Protein AF-A0A9J6ECD3-F1 (afdb_monomer_lite)

Sequence (148 aa):
MTTGFIVRAASKRIAGAECIAMLQAPNRRAPNHGLIKHLDRGGLYYPTQELVKVIGGLRRYVDCVLSQQRSVKKPFDVCVERSIQELVSLPVLSCSITNSDHRKVLLKVITQNFIKPLFANYAQGKTDMNNTEKFFQRKPLSRKILKL

pLDDT: mean 79.24, std 12.1, range [41.84, 91.88]

Secondary structure (DSSP, 8-state):
-HHHHHHHHHHHH---HHHHHHHB--S---GGGHHHHHH-SS----B-HHHHHHHHHHHHHHHHHHHT-SS-SSHHHHHHHHHHHHHHHTT-S--SS--HHHHHHHHHHHHHHHHHHHHHHHHHHHHHHHHHHHGGGSPPGGGG----

InterPro domains:
  IPR055035 DNA transposase THAP9, C-terminal domain [PF22824] (2-116)

Foldseek 3Di:
DLLQVLLVLLVVVAVDPQLSPQFADPPDVDVVCVVVVVVDPPPTGHGDPLSVVLLVVLVVLLVVLVVVPDDDDPSLVVSLVVSLVVVLVDPGSDDPPPDSVSSSVSSSSNNNSRNVVVVVVVVVVVVVVVVVVVVVPDDPPVVPDDDD

Structure (mmCIF, N/CA/C/O backbone):
data_AF-A0A9J6ECD3-F1
#
_entry.id   AF-A0A9J6ECD3-F1
#
loop_
_atom_site.group_PDB
_atom_site.id
_atom_site.type_symbol
_atom_site.label_atom_id
_atom_site.label_alt_id
_atom_site.label_comp_id
_atom_site.label_asym_id
_atom_site.label_entity_id
_atom_site.label_seq_id
_atom_site.pdbx_PDB_ins_code
_atom_site.Cartn_x
_atom_site.Cartn_y
_atom_site.Cartn_z
_atom_site.occupancy
_atom_site.B_iso_or_equiv
_atom_site.auth_seq_id
_atom_site.auth_comp_id
_atom_site.auth_asym_id
_atom_site.auth_atom_id
_atom_site.pdbx_PDB_model_num
ATOM 1 N N . MET A 1 1 ? -9.835 -0.870 -7.035 1.00 55.25 1 MET A N 1
ATOM 2 C CA . MET A 1 1 ? -9.990 0.600 -7.151 1.00 55.25 1 MET A CA 1
ATOM 3 C C . MET A 1 1 ? -8.930 1.374 -6.362 1.00 55.25 1 MET A C 1
ATOM 5 O O . MET A 1 1 ? -8.330 2.271 -6.933 1.00 55.25 1 MET A O 1
ATOM 9 N N . THR A 1 2 ? -8.639 1.034 -5.102 1.00 69.62 2 THR A N 1
ATOM 10 C CA . THR A 1 2 ? -7.667 1.761 -4.247 1.00 69.62 2 THR A CA 1
ATOM 11 C C . THR A 1 2 ? -6.212 1.720 -4.736 1.00 69.62 2 THR A C 1
ATOM 13 O O . THR A 1 2 ? -5.467 2.677 -4.559 1.00 69.62 2 THR A O 1
ATOM 16 N N . THR A 1 3 ? -5.811 0.639 -5.402 1.00 79.06 3 THR A N 1
ATOM 17 C CA . THR A 1 3 ? -4.448 0.418 -5.910 1.00 79.06 3 THR A CA 1
ATOM 18 C C . THR A 1 3 ? -4.031 1.420 -6.995 1.00 79.06 3 THR A C 1
ATOM 20 O O . THR A 1 3 ? -2.939 1.970 -6.916 1.00 79.06 3 THR A O 1
ATOM 23 N N . GLY A 1 4 ? -4.902 1.741 -7.958 1.00 83.50 4 GLY A N 1
ATOM 24 C CA . GLY A 1 4 ? -4.607 2.737 -9.003 1.00 83.50 4 GLY A CA 1
ATOM 25 C C . GLY A 1 4 ? -4.452 4.165 -8.459 1.00 83.50 4 GLY A C 1
ATOM 26 O O . GLY A 1 4 ? -3.624 4.935 -8.941 1.00 83.50 4 GLY A O 1
ATOM 27 N N . PHE A 1 5 ? -5.186 4.508 -7.394 1.00 86.06 5 PHE A N 1
ATOM 28 C CA . PHE A 1 5 ? -4.998 5.777 -6.683 1.00 86.06 5 PHE A CA 1
ATOM 29 C C . PHE A 1 5 ? -3.610 5.869 -6.035 1.00 86.06 5 PHE A C 1
ATOM 31 O O . PHE A 1 5 ? -2.978 6.920 -6.095 1.00 86.06 5 PHE A O 1
ATOM 38 N N . ILE A 1 6 ? -3.110 4.768 -5.467 1.00 86.81 6 ILE A N 1
ATOM 39 C CA . ILE A 1 6 ? -1.775 4.718 -4.857 1.00 86.81 6 ILE A CA 1
ATOM 40 C C . ILE A 1 6 ? -0.687 4.937 -5.904 1.00 86.81 6 ILE A C 1
ATOM 42 O O . ILE A 1 6 ? 0.225 5.720 -5.653 1.00 86.81 6 ILE A O 1
ATOM 46 N N . VAL A 1 7 ? -0.810 4.326 -7.088 1.00 87.12 7 VAL A N 1
ATOM 47 C CA . VAL A 1 7 ? 0.122 4.570 -8.205 1.00 87.12 7 VAL A CA 1
ATOM 48 C C . VAL A 1 7 ? 0.152 6.059 -8.560 1.00 87.12 7 VAL A C 1
ATOM 50 O O . VAL A 1 7 ? 1.224 6.651 -8.652 1.00 87.12 7 VAL A O 1
ATOM 53 N N . ARG A 1 8 ? -1.020 6.701 -8.658 1.00 87.69 8 ARG A N 1
ATOM 54 C CA . ARG A 1 8 ? -1.127 8.147 -8.914 1.00 87.69 8 ARG A CA 1
ATOM 55 C C . ARG A 1 8 ? -0.541 9.006 -7.788 1.00 87.69 8 ARG A C 1
ATOM 57 O O . ARG A 1 8 ? 0.012 10.072 -8.040 1.00 87.69 8 ARG A O 1
ATOM 64 N N . ALA A 1 9 ? -0.707 8.597 -6.534 1.00 86.56 9 ALA A N 1
ATOM 65 C CA . ALA A 1 9 ? -0.155 9.318 -5.390 1.00 86.56 9 ALA A CA 1
ATOM 66 C C . ALA A 1 9 ? 1.375 9.189 -5.325 1.00 86.56 9 ALA A C 1
ATOM 68 O O . ALA A 1 9 ? 2.057 10.163 -5.005 1.00 86.56 9 ALA A O 1
ATOM 69 N N . ALA A 1 10 ? 1.903 8.011 -5.664 1.00 85.94 10 ALA A N 1
ATOM 70 C CA . ALA A 1 10 ? 3.332 7.754 -5.767 1.00 85.94 10 ALA A CA 1
ATOM 71 C C . ALA A 1 10 ? 3.963 8.554 -6.913 1.00 85.94 10 ALA A C 1
ATOM 73 O O . ALA A 1 10 ? 4.949 9.247 -6.676 1.00 85.94 10 ALA A O 1
ATOM 74 N N . SER A 1 11 ? 3.353 8.564 -8.104 1.00 85.31 11 SER A N 1
ATOM 75 C CA . SER A 1 11 ? 3.882 9.302 -9.262 1.00 85.31 11 SER A CA 1
ATOM 76 C C . SER A 1 11 ? 3.950 10.816 -9.052 1.00 85.31 11 SER A C 1
ATOM 78 O O . SER A 1 11 ? 4.824 11.474 -9.600 1.00 85.31 11 SER A O 1
ATOM 80 N N . LYS A 1 12 ? 3.071 11.384 -8.217 1.00 85.25 12 LYS A N 1
ATOM 81 C CA . LYS A 1 12 ? 3.125 12.810 -7.850 1.00 85.25 12 LYS A CA 1
ATOM 82 C C . LYS A 1 12 ? 4.231 13.161 -6.855 1.00 85.25 12 LYS A C 1
ATOM 84 O O . LYS A 1 12 ? 4.603 14.324 -6.764 1.00 85.25 12 LYS A O 1
ATOM 89 N N . ARG A 1 13 ? 4.678 12.203 -6.040 1.00 82.06 13 ARG A N 1
ATOM 90 C CA . ARG A 1 13 ? 5.616 12.444 -4.927 1.00 82.06 13 ARG A CA 1
ATOM 91 C C . ARG A 1 13 ? 7.026 11.940 -5.207 1.00 82.06 13 ARG A C 1
ATOM 93 O O . ARG A 1 13 ? 7.947 12.320 -4.494 1.00 82.06 13 ARG A O 1
ATOM 100 N N . ILE A 1 14 ? 7.185 11.067 -6.195 1.00 80.31 14 ILE A N 1
ATOM 101 C CA . ILE A 1 14 ? 8.436 10.377 -6.495 1.00 80.31 14 ILE A CA 1
ATOM 102 C C . ILE A 1 14 ? 8.757 10.620 -7.962 1.00 80.31 14 ILE A C 1
ATOM 104 O O . ILE A 1 14 ? 7.967 10.276 -8.833 1.00 80.31 14 ILE A O 1
ATOM 108 N N . ALA A 1 15 ? 9.925 11.206 -8.219 1.00 65.12 15 ALA A N 1
ATOM 109 C CA . ALA A 1 15 ? 10.365 11.571 -9.564 1.00 65.12 15 ALA A CA 1
ATOM 110 C C . ALA A 1 15 ? 11.012 10.409 -10.349 1.00 65.12 15 ALA A C 1
ATOM 112 O O . ALA A 1 15 ? 11.258 10.535 -11.543 1.00 65.12 15 ALA A O 1
ATOM 113 N N . GLY A 1 16 ? 11.301 9.275 -9.698 1.00 75.94 16 GLY A N 1
ATOM 114 C CA . GLY A 1 16 ? 11.959 8.132 -10.337 1.00 75.94 16 GLY A CA 1
ATOM 115 C C . GLY A 1 16 ? 11.036 7.403 -11.316 1.00 75.94 16 GLY A C 1
ATOM 116 O O . GLY A 1 16 ? 10.090 6.740 -10.888 1.00 75.94 16 GLY A O 1
ATOM 117 N N . ALA A 1 17 ? 11.336 7.479 -12.616 1.00 78.12 17 ALA A N 1
ATOM 118 C CA . ALA A 1 17 ? 10.570 6.802 -13.668 1.00 78.12 17 ALA A CA 1
ATOM 119 C C . ALA A 1 17 ? 10.518 5.276 -13.471 1.00 78.12 17 ALA A C 1
ATOM 121 O O . ALA A 1 17 ? 9.477 4.657 -13.681 1.00 78.12 17 ALA A O 1
ATOM 122 N N . GLU A 1 18 ? 11.609 4.681 -12.990 1.00 82.25 18 GLU A N 1
ATOM 123 C CA . GLU A 1 18 ? 11.688 3.249 -12.695 1.00 82.25 18 GLU A CA 1
ATOM 124 C C . GLU A 1 18 ? 10.753 2.840 -11.548 1.00 82.25 18 GLU A C 1
ATOM 126 O O . GLU A 1 18 ? 10.014 1.865 -11.660 1.00 82.25 18 GLU A O 1
ATOM 131 N N . CYS A 1 19 ? 10.690 3.637 -10.477 1.00 82.56 19 CYS A N 1
ATOM 132 C CA . CYS A 1 19 ? 9.761 3.399 -9.374 1.00 82.56 19 CYS A CA 1
ATOM 133 C C . CYS A 1 19 ? 8.307 3.420 -9.831 1.00 82.56 19 CYS A C 1
ATOM 135 O O . CYS A 1 19 ? 7.503 2.617 -9.366 1.00 82.56 19 CYS A O 1
ATOM 137 N N . ILE A 1 20 ? 7.962 4.314 -10.756 1.00 84.06 20 ILE A 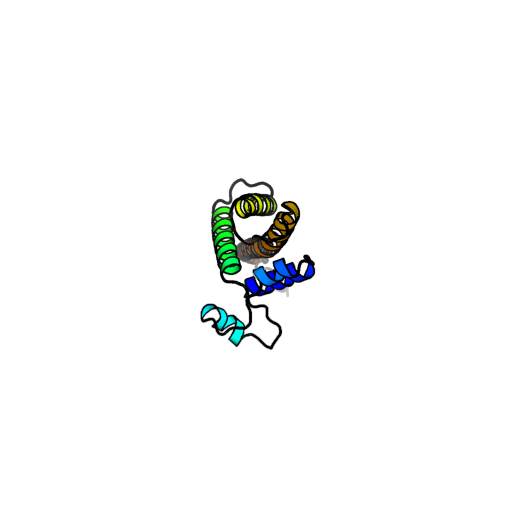N 1
ATOM 138 C CA . ILE A 1 20 ? 6.616 4.365 -11.328 1.00 84.06 20 ILE A CA 1
ATOM 139 C C . ILE A 1 20 ? 6.373 3.137 -12.215 1.00 84.06 20 ILE A C 1
ATOM 141 O O . ILE A 1 20 ? 5.317 2.517 -12.098 1.00 84.06 20 ILE A O 1
ATOM 145 N N . ALA A 1 21 ? 7.351 2.738 -13.033 1.00 84.31 21 ALA A N 1
ATOM 146 C CA . ALA A 1 21 ? 7.261 1.548 -13.881 1.00 84.31 21 ALA A CA 1
ATOM 147 C C . ALA A 1 21 ? 7.086 0.247 -13.073 1.00 84.31 21 ALA A C 1
ATOM 149 O O . ALA A 1 21 ? 6.346 -0.639 -13.490 1.00 84.31 21 ALA A O 1
ATOM 150 N N . MET A 1 22 ? 7.683 0.146 -11.882 1.00 85.19 22 MET A N 1
ATOM 151 C CA . MET A 1 22 ? 7.462 -0.990 -10.973 1.00 85.19 22 MET A CA 1
ATOM 152 C C . MET A 1 22 ? 6.041 -1.048 -10.401 1.00 85.19 22 MET A C 1
ATOM 154 O O . MET A 1 22 ? 5.531 -2.122 -10.074 1.00 85.19 22 MET A O 1
ATOM 158 N N . LEU A 1 23 ? 5.395 0.105 -10.229 1.00 86.25 23 LEU A N 1
ATOM 159 C CA . LEU A 1 23 ? 4.041 0.185 -9.683 1.00 86.25 23 LEU A CA 1
ATOM 160 C C . LEU A 1 23 ? 2.969 0.069 -10.763 1.00 86.25 23 LEU A C 1
ATOM 162 O O . LEU A 1 23 ? 1.860 -0.380 -10.468 1.00 86.25 23 LEU A O 1
ATOM 166 N N . GLN A 1 24 ? 3.281 0.487 -11.989 1.00 87.38 24 GLN A N 1
ATOM 167 C CA . GLN A 1 24 ? 2.349 0.550 -13.101 1.00 87.38 24 GLN A CA 1
ATOM 168 C C . GLN A 1 24 ? 2.606 -0.572 -14.108 1.00 87.38 24 GLN A C 1
ATOM 170 O O . GLN A 1 24 ? 3.622 -0.607 -14.793 1.00 87.38 24 GLN A O 1
ATOM 175 N N . ALA A 1 25 ? 1.628 -1.459 -14.265 1.00 83.56 25 ALA A N 1
ATOM 176 C CA . ALA A 1 25 ? 1.629 -2.414 -15.358 1.00 83.56 25 ALA A CA 1
ATOM 177 C C . ALA A 1 25 ? 1.259 -1.714 -16.680 1.00 83.56 25 ALA A C 1
ATOM 179 O O . ALA A 1 25 ? 0.429 -0.795 -16.683 1.00 83.56 25 ALA A O 1
ATOM 180 N N . PRO A 1 26 ? 1.798 -2.171 -17.827 1.00 76.81 26 PRO A N 1
ATOM 181 C CA . PRO A 1 26 ? 1.288 -1.745 -19.124 1.00 76.81 26 PRO A CA 1
ATOM 182 C C . PRO A 1 26 ? -0.201 -2.097 -19.231 1.00 76.81 26 PRO A C 1
ATOM 184 O O . PRO A 1 26 ? -0.651 -3.079 -18.632 1.00 76.81 26 PRO A O 1
ATOM 187 N N . ASN A 1 27 ? -0.959 -1.321 -20.015 1.00 67.69 27 ASN A N 1
ATOM 188 C CA . ASN A 1 27 ? -2.382 -1.562 -20.280 1.00 67.69 27 ASN A CA 1
ATOM 189 C C . ASN A 1 27 ? -2.561 -2.821 -21.151 1.00 67.69 27 ASN A C 1
ATOM 191 O O . ASN A 1 27 ? -2.861 -2.773 -22.342 1.00 67.69 27 ASN A O 1
ATOM 195 N N . ARG A 1 28 ? -2.270 -3.975 -20.557 1.00 64.44 28 ARG A N 1
ATOM 196 C CA . ARG A 1 28 ? -2.438 -5.303 -21.131 1.00 64.44 28 ARG A CA 1
ATOM 197 C C . ARG A 1 28 ? -3.709 -5.899 -20.545 1.00 64.44 28 ARG A C 1
ATOM 199 O O . ARG A 1 28 ? -4.048 -5.649 -19.386 1.00 64.44 28 ARG A O 1
ATOM 206 N N . ARG A 1 29 ? -4.407 -6.703 -21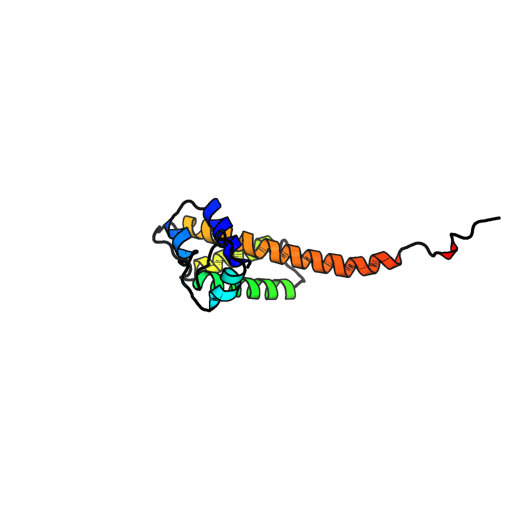.353 1.00 61.53 29 ARG A N 1
ATOM 207 C CA . ARG A 1 29 ? -5.668 -7.393 -21.024 1.00 61.53 29 ARG A CA 1
ATOM 208 C C . ARG A 1 29 ? -5.452 -8.521 -20.002 1.00 61.53 29 ARG A C 1
ATOM 210 O O . ARG A 1 29 ? -5.802 -9.666 -20.254 1.00 61.53 29 ARG A O 1
ATOM 217 N N . ALA A 1 30 ? -4.830 -8.215 -18.870 1.00 68.38 30 ALA A N 1
ATOM 218 C CA . ALA A 1 30 ? -4.661 -9.167 -17.792 1.00 68.38 30 ALA A CA 1
ATOM 219 C C . ALA A 1 30 ? -6.032 -9.386 -17.109 1.00 68.38 30 ALA A C 1
ATOM 221 O O . ALA A 1 30 ? -6.738 -8.403 -16.856 1.00 68.38 30 ALA A O 1
ATOM 222 N N . PRO A 1 31 ? -6.450 -10.636 -16.822 1.00 69.25 31 PRO A N 1
ATOM 223 C CA . PRO A 1 31 ? -7.791 -10.932 -16.295 1.00 69.25 31 PRO A CA 1
ATOM 224 C C . PRO A 1 31 ? -8.116 -10.182 -14.994 1.00 69.25 31 PRO A C 1
ATOM 226 O O . PRO A 1 31 ? -9.225 -9.697 -14.784 1.00 69.25 31 PRO A O 1
ATOM 229 N N . ASN A 1 32 ? -7.103 -9.999 -14.149 1.00 69.50 32 ASN A N 1
ATOM 230 C CA . ASN A 1 32 ? -7.152 -9.263 -12.887 1.00 69.50 32 ASN A CA 1
ATOM 231 C C . ASN A 1 32 ? -7.405 -7.748 -13.046 1.00 69.50 32 ASN A C 1
ATOM 233 O O . ASN A 1 32 ? -7.675 -7.071 -12.054 1.00 69.50 32 ASN A O 1
ATOM 237 N N . HIS A 1 33 ? -7.340 -7.199 -14.263 1.00 75.81 33 HIS A N 1
ATOM 238 C CA . HIS A 1 33 ? -7.623 -5.789 -14.554 1.00 75.81 33 HIS A CA 1
ATOM 239 C C . HIS A 1 33 ? -9.041 -5.547 -15.086 1.00 75.81 33 HIS A C 1
ATOM 241 O O . HIS A 1 33 ? -9.380 -4.394 -15.355 1.00 75.81 33 HIS A O 1
ATOM 247 N N . GLY A 1 34 ? -9.878 -6.587 -15.210 1.00 78.06 34 GLY A N 1
ATOM 248 C CA . GLY A 1 34 ? -11.218 -6.487 -15.801 1.00 78.06 34 GLY A CA 1
ATOM 249 C C . GLY A 1 34 ? -12.051 -5.345 -15.214 1.00 78.06 34 GLY A C 1
ATOM 250 O O . GLY A 1 34 ? -12.519 -4.482 -15.950 1.00 78.06 34 GLY A O 1
ATOM 251 N N . LEU A 1 35 ? -12.138 -5.258 -13.882 1.00 80.19 35 LEU A N 1
ATOM 252 C CA . LEU A 1 35 ? -12.886 -4.189 -13.207 1.00 80.19 35 LEU A CA 1
ATOM 253 C C . LEU A 1 35 ? -12.323 -2.790 -13.485 1.00 80.19 35 LEU A C 1
ATOM 255 O O . LEU A 1 35 ? -13.092 -1.863 -13.711 1.00 80.19 35 LEU A O 1
ATOM 259 N N . ILE A 1 36 ? -10.994 -2.628 -13.475 1.00 81.25 36 ILE A N 1
ATOM 260 C CA . ILE A 1 36 ? -10.361 -1.331 -13.763 1.00 81.25 36 ILE A CA 1
ATOM 261 C C . ILE A 1 36 ? -10.706 -0.922 -15.191 1.00 81.25 36 ILE A C 1
ATOM 263 O O . ILE A 1 36 ? -11.157 0.194 -15.397 1.00 81.25 36 ILE A O 1
ATOM 267 N N . LYS A 1 37 ? -10.590 -1.851 -16.142 1.00 81.81 37 LYS A N 1
ATOM 268 C CA . LYS A 1 37 ? -10.896 -1.622 -17.552 1.00 81.81 37 LYS A CA 1
ATOM 269 C C . LYS A 1 37 ? -12.357 -1.230 -17.786 1.00 81.81 37 LYS A C 1
ATOM 271 O O . LYS A 1 37 ? -12.613 -0.332 -18.574 1.00 81.81 37 LYS A O 1
ATOM 276 N N . HIS A 1 38 ? -13.308 -1.875 -17.108 1.00 83.69 38 HIS A N 1
ATOM 277 C CA . HIS A 1 38 ? -14.730 -1.528 -17.232 1.00 83.69 38 HIS A CA 1
ATOM 278 C C . HIS A 1 38 ? -15.055 -0.118 -16.721 1.00 83.69 38 HIS A C 1
ATOM 280 O O . HIS A 1 38 ? -16.030 0.484 -17.159 1.00 83.69 38 HIS A O 1
ATOM 286 N N . LEU A 1 39 ? -14.249 0.401 -15.797 1.00 83.50 39 LEU A N 1
ATOM 287 C CA . LEU A 1 39 ? -14.414 1.727 -15.207 1.00 83.50 39 LEU A CA 1
ATOM 288 C C . LEU A 1 39 ? -13.505 2.780 -15.852 1.00 83.50 39 LEU A C 1
ATOM 290 O O . LEU A 1 39 ? -13.648 3.971 -15.567 1.00 83.50 39 LEU A O 1
ATOM 294 N N . ASP A 1 40 ? -12.551 2.353 -16.677 1.00 82.88 40 ASP A N 1
ATOM 295 C CA . ASP A 1 40 ? -11.544 3.226 -17.252 1.00 82.88 40 ASP A CA 1
ATOM 296 C C . ASP A 1 40 ? -12.125 4.044 -18.403 1.00 82.88 40 ASP A C 1
ATOM 298 O O . ASP A 1 40 ? -12.752 3.525 -19.325 1.00 82.88 40 ASP A O 1
ATOM 302 N N . ARG A 1 41 ? -11.875 5.351 -18.344 1.00 83.56 41 ARG A N 1
ATOM 303 C CA . ARG A 1 41 ? -12.183 6.321 -19.402 1.00 83.56 41 ARG A CA 1
ATOM 304 C C . ARG A 1 41 ? -10.905 6.942 -19.982 1.00 83.56 41 ARG A C 1
ATOM 306 O O . ARG A 1 41 ? -10.942 8.054 -20.491 1.00 83.56 41 ARG A O 1
ATOM 313 N N . GLY A 1 42 ? -9.771 6.246 -19.855 1.00 80.62 42 GLY A N 1
ATOM 314 C CA . GLY A 1 42 ? -8.451 6.679 -20.330 1.00 80.62 42 GLY A CA 1
ATOM 315 C C . GLY A 1 42 ? -7.600 7.401 -19.280 1.00 80.62 42 GLY A C 1
ATOM 316 O O . GLY A 1 42 ? -6.614 8.039 -19.632 1.00 80.62 42 GLY A O 1
ATOM 317 N N . GLY A 1 43 ? -7.972 7.328 -17.998 1.00 81.25 43 GLY A N 1
ATOM 318 C CA . GLY A 1 43 ? -7.325 8.086 -16.917 1.00 81.25 43 GLY A CA 1
ATOM 319 C C . GLY A 1 43 ? -6.939 7.257 -15.693 1.00 81.25 43 GLY A C 1
ATOM 320 O O . GLY A 1 43 ? -6.444 7.817 -14.709 1.00 81.25 43 GLY A O 1
ATOM 321 N N . LEU A 1 44 ? -7.194 5.945 -15.708 1.00 83.19 44 LEU A N 1
ATOM 322 C CA . LEU A 1 44 ? -6.859 5.062 -14.596 1.00 83.19 44 LEU A CA 1
ATOM 323 C C . LEU A 1 44 ? -5.469 4.446 -14.754 1.00 83.19 44 LEU A C 1
ATOM 325 O O . LEU A 1 44 ? -5.038 4.050 -15.833 1.00 83.19 44 LEU A O 1
ATOM 329 N N . TYR A 1 45 ? -4.784 4.321 -13.620 1.00 85.81 45 TYR A N 1
ATOM 330 C CA . TYR A 1 45 ? -3.523 3.599 -13.531 1.00 85.81 45 TYR A CA 1
ATOM 331 C C . TYR A 1 45 ? -3.781 2.120 -13.250 1.00 85.81 45 TYR A C 1
ATOM 333 O O . TYR A 1 45 ? -4.548 1.768 -12.347 1.00 85.81 45 TYR A O 1
ATOM 341 N N . TYR A 1 46 ? -3.092 1.263 -13.999 1.00 87.06 46 TYR A N 1
ATOM 342 C CA . TYR A 1 46 ? -3.137 -0.186 -13.844 1.00 87.06 46 TYR A CA 1
ATOM 343 C C . TYR A 1 46 ? -1.985 -0.620 -12.933 1.00 87.06 46 TYR A C 1
ATOM 345 O O . TYR A 1 46 ? -0.828 -0.439 -13.307 1.00 87.06 46 TYR A O 1
ATOM 353 N N . PRO A 1 47 ? -2.256 -1.143 -11.728 1.00 88.31 47 PRO A N 1
ATOM 354 C CA . PRO A 1 47 ? -1.206 -1.541 -10.799 1.00 88.31 47 PRO A CA 1
ATOM 355 C C . PRO A 1 47 ? -0.518 -2.837 -11.249 1.00 88.31 47 PRO A C 1
ATOM 357 O O . PRO A 1 47 ? -1.135 -3.687 -11.891 1.00 88.31 47 PRO A O 1
ATOM 360 N N . THR A 1 48 ? 0.732 -3.042 -10.847 1.00 89.12 48 THR A N 1
ATOM 361 C CA . THR A 1 48 ? 1.398 -4.347 -10.967 1.00 89.12 48 THR A CA 1
ATOM 362 C C . THR A 1 48 ? 0.840 -5.367 -9.972 1.00 89.12 48 THR A C 1
ATOM 364 O O . THR A 1 48 ? 0.269 -5.025 -8.932 1.00 89.12 48 THR A O 1
ATOM 367 N N . GLN A 1 49 ? 1.008 -6.659 -10.279 1.00 86.50 49 GLN A N 1
ATOM 368 C CA . GLN A 1 49 ? 0.563 -7.739 -9.389 1.00 86.50 49 GLN A CA 1
ATOM 369 C C . GLN A 1 49 ? 1.278 -7.708 -8.033 1.00 86.50 49 GLN A C 1
ATOM 371 O O . GLN A 1 49 ? 0.654 -7.996 -7.012 1.00 86.50 49 GLN A O 1
ATOM 376 N N . GLU A 1 50 ? 2.557 -7.331 -8.006 1.00 87.75 50 GLU A N 1
ATOM 377 C CA . GLU A 1 50 ? 3.320 -7.175 -6.765 1.00 87.75 50 GLU A CA 1
ATOM 378 C C . GLU A 1 50 ? 2.707 -6.117 -5.854 1.00 87.75 50 GLU A C 1
ATOM 380 O O . GLU A 1 50 ? 2.435 -6.395 -4.686 1.00 87.75 50 GLU A O 1
ATOM 385 N N . LEU A 1 51 ? 2.390 -4.938 -6.399 1.00 88.75 51 LEU A N 1
ATOM 386 C CA . LEU A 1 51 ? 1.739 -3.874 -5.643 1.00 88.75 51 LEU A CA 1
ATOM 387 C C . LEU A 1 51 ? 0.391 -4.335 -5.069 1.00 88.75 51 LEU A C 1
ATOM 389 O O . LEU A 1 51 ? 0.076 -4.054 -3.913 1.00 88.75 51 LEU A O 1
ATOM 393 N N . VAL A 1 52 ? -0.397 -5.083 -5.846 1.00 88.88 52 VAL A N 1
ATOM 394 C CA . VAL A 1 52 ? -1.673 -5.645 -5.374 1.00 88.88 52 VAL A CA 1
ATOM 395 C C . VAL A 1 52 ? -1.461 -6.629 -4.219 1.00 88.88 52 VAL A C 1
ATOM 397 O O . VAL A 1 52 ? -2.204 -6.567 -3.239 1.00 88.88 52 VAL A O 1
ATOM 400 N N . LYS A 1 53 ? -0.443 -7.498 -4.287 1.00 89.19 53 LYS A N 1
ATOM 401 C CA . LYS A 1 53 ? -0.102 -8.434 -3.200 1.00 89.19 53 LYS A CA 1
ATOM 402 C C . LYS A 1 53 ? 0.326 -7.695 -1.932 1.00 89.19 53 LYS A C 1
ATOM 404 O O . LYS A 1 53 ? -0.195 -8.000 -0.860 1.00 89.19 53 LYS A O 1
ATOM 409 N N . VAL A 1 54 ? 1.202 -6.694 -2.057 1.00 90.44 54 VAL A N 1
ATOM 410 C CA . VAL A 1 54 ? 1.654 -5.854 -0.933 1.00 90.44 54 VAL A CA 1
ATOM 411 C C . VAL A 1 54 ? 0.467 -5.167 -0.261 1.00 90.44 54 VAL A C 1
ATOM 413 O O . VAL A 1 54 ? 0.303 -5.249 0.953 1.00 90.44 54 VAL A O 1
ATOM 416 N N . ILE A 1 55 ? -0.419 -4.552 -1.047 1.00 91.06 55 ILE A N 1
ATOM 417 C CA . ILE A 1 55 ? -1.623 -3.888 -0.532 1.00 91.06 55 ILE A CA 1
ATOM 418 C C . ILE A 1 55 ? -2.576 -4.891 0.133 1.00 91.06 55 ILE A C 1
ATOM 420 O O . ILE A 1 55 ? -3.158 -4.592 1.175 1.00 91.06 55 ILE A O 1
ATOM 424 N N . GLY A 1 56 ? -2.723 -6.093 -0.431 1.00 90.69 56 GLY A N 1
ATOM 425 C CA . GLY A 1 56 ? -3.498 -7.174 0.180 1.00 90.69 56 GLY A CA 1
ATOM 426 C C . GLY A 1 56 ? -2.947 -7.598 1.544 1.00 90.69 56 GLY A C 1
ATOM 427 O O . GLY A 1 56 ? -3.720 -7.775 2.486 1.00 90.69 56 GLY A O 1
ATOM 428 N N . GLY A 1 57 ? -1.621 -7.700 1.671 1.00 90.56 57 GLY A N 1
ATOM 429 C CA . GLY A 1 57 ? -0.938 -7.961 2.940 1.00 90.56 57 GLY A CA 1
ATOM 430 C C . GLY A 1 57 ? -1.146 -6.837 3.956 1.00 90.56 57 GLY A C 1
ATOM 431 O O . GLY A 1 57 ? -1.568 -7.099 5.080 1.00 90.56 57 GLY A O 1
ATOM 432 N N . LEU A 1 58 ? -0.955 -5.581 3.537 1.00 91.00 58 LEU A N 1
ATOM 433 C CA . LEU A 1 58 ? -1.189 -4.402 4.379 1.00 91.00 58 LEU A CA 1
ATOM 434 C C . LEU A 1 58 ? -2.630 -4.323 4.881 1.00 91.00 58 LEU A C 1
ATOM 436 O O . LEU A 1 58 ? -2.856 -3.967 6.032 1.00 91.00 58 LEU A O 1
ATOM 440 N N . ARG A 1 59 ? -3.611 -4.677 4.043 1.00 91.62 59 ARG A N 1
ATOM 441 C CA . ARG A 1 59 ? -5.018 -4.712 4.454 1.00 91.62 59 ARG A CA 1
ATOM 442 C C . ARG A 1 59 ? -5.225 -5.705 5.592 1.00 91.62 59 ARG A C 1
ATOM 444 O O . ARG A 1 59 ? -5.758 -5.322 6.624 1.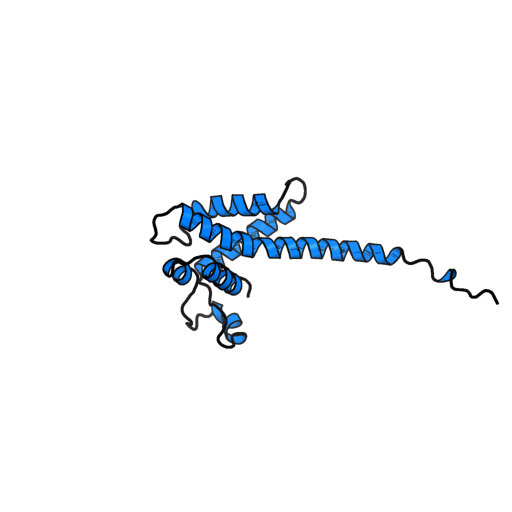00 91.62 59 ARG A O 1
ATOM 451 N N . ARG A 1 60 ? -4.760 -6.948 5.421 1.00 91.06 60 ARG A N 1
ATOM 452 C CA . ARG A 1 60 ? -4.869 -7.989 6.457 1.00 91.06 60 ARG A CA 1
ATOM 453 C C . ARG A 1 60 ? -4.172 -7.567 7.747 1.00 91.06 60 ARG A C 1
ATOM 455 O O . ARG A 1 60 ? -4.715 -7.769 8.824 1.00 91.06 60 ARG A O 1
ATOM 462 N N . TYR A 1 61 ? -2.998 -6.950 7.634 1.00 90.12 61 TYR A N 1
ATOM 463 C CA . TYR A 1 61 ? -2.274 -6.412 8.780 1.00 90.12 61 TYR A CA 1
ATOM 464 C C . TYR A 1 61 ? -3.093 -5.353 9.532 1.00 90.12 61 TYR A C 1
ATOM 466 O O . TYR A 1 61 ? -3.258 -5.454 10.746 1.00 90.12 61 TYR A O 1
ATOM 474 N N . VAL A 1 62 ? -3.653 -4.373 8.817 1.00 89.19 62 VAL A N 1
ATOM 475 C CA . VAL A 1 62 ? -4.502 -3.333 9.416 1.00 89.19 62 VAL A CA 1
ATOM 476 C C . VAL A 1 62 ? -5.753 -3.940 10.050 1.00 89.19 62 VAL A C 1
ATOM 478 O O . VAL A 1 62 ? -6.082 -3.566 11.171 1.00 89.19 62 VAL A O 1
ATOM 481 N N . ASP A 1 63 ? -6.407 -4.902 9.397 1.00 88.88 63 ASP A N 1
ATOM 482 C CA . ASP A 1 63 ? -7.576 -5.598 9.948 1.00 88.88 63 ASP A CA 1
ATOM 483 C C . ASP A 1 63 ? -7.230 -6.292 11.284 1.00 88.88 63 ASP A C 1
ATOM 485 O O . ASP A 1 63 ? -7.958 -6.143 12.269 1.00 88.88 63 ASP A O 1
ATOM 489 N N . CYS A 1 64 ? -6.071 -6.960 11.368 1.00 87.31 64 CYS A N 1
ATOM 490 C CA . CYS A 1 64 ? -5.569 -7.542 12.616 1.00 87.31 64 CYS A CA 1
ATOM 491 C C . CYS A 1 64 ? -5.329 -6.477 13.695 1.00 87.31 64 CYS A C 1
ATOM 493 O O . CYS A 1 64 ? -5.784 -6.644 14.828 1.00 87.31 64 CYS A O 1
ATOM 495 N N . VAL A 1 65 ? -4.666 -5.364 13.369 1.00 85.38 65 VAL A N 1
ATOM 496 C CA . VAL A 1 65 ? -4.399 -4.301 14.353 1.00 85.38 65 VAL A CA 1
ATOM 497 C C . VAL A 1 65 ? -5.696 -3.655 14.846 1.00 85.38 65 VAL A C 1
ATOM 499 O O . VAL A 1 65 ? -5.868 -3.447 16.048 1.00 85.38 65 VAL A O 1
ATOM 502 N N . LEU A 1 66 ? -6.636 -3.378 13.940 1.00 83.69 66 LEU A N 1
ATOM 503 C CA . LEU A 1 66 ? -7.938 -2.807 14.280 1.00 83.69 66 LEU A CA 1
ATOM 504 C C . LEU A 1 66 ? -8.797 -3.767 15.112 1.00 83.69 66 LEU A C 1
ATOM 506 O O . LEU A 1 66 ? -9.628 -3.303 15.887 1.00 83.69 66 LEU A O 1
ATOM 510 N N . SER A 1 67 ? -8.592 -5.083 15.000 1.00 83.00 67 SER A N 1
ATOM 511 C CA . SER A 1 67 ? -9.275 -6.078 15.840 1.00 83.00 67 SER A CA 1
ATOM 512 C C . SER A 1 67 ? -8.749 -6.116 17.282 1.00 83.00 67 SER A C 1
ATOM 514 O O . SER A 1 67 ? -9.504 -6.396 18.209 1.00 83.00 67 SER A O 1
ATOM 516 N N . GLN A 1 68 ? -7.474 -5.774 17.497 1.00 79.25 68 GLN A N 1
ATOM 517 C CA . GLN A 1 68 ? -6.807 -5.878 18.800 1.00 79.25 68 GLN A CA 1
ATOM 518 C C . GLN A 1 68 ? -7.044 -4.672 19.730 1.00 79.25 68 GLN A C 1
ATOM 520 O O . GLN A 1 68 ? -6.560 -4.706 20.855 1.00 79.25 68 GLN A O 1
ATOM 525 N N . GLN A 1 69 ? -7.779 -3.647 19.263 1.00 62.50 69 GLN A N 1
ATOM 526 C CA . GLN A 1 69 ? -8.399 -2.444 19.875 1.00 62.50 69 GLN A CA 1
ATOM 527 C C . GLN A 1 69 ? -7.900 -1.792 21.194 1.00 62.50 69 GLN A C 1
ATOM 529 O O . GLN A 1 69 ? -8.257 -0.641 21.432 1.00 62.50 69 GLN A O 1
ATOM 534 N N . ARG A 1 70 ? -7.124 -2.427 22.076 1.00 55.41 70 ARG A N 1
ATOM 535 C CA . ARG A 1 70 ? -7.076 -2.062 23.503 1.00 55.41 70 ARG A CA 1
ATOM 536 C C . ARG A 1 70 ? -5.836 -1.331 24.018 1.00 55.41 70 ARG A C 1
ATOM 538 O O . ARG A 1 70 ? -5.838 -1.002 25.197 1.00 55.41 70 ARG A O 1
ATOM 545 N N . SER A 1 71 ? -4.790 -1.034 23.239 1.00 59.34 71 SER A N 1
ATOM 546 C CA . SER A 1 71 ? -3.576 -0.483 23.892 1.00 59.34 71 SER A CA 1
ATOM 547 C C . SER A 1 71 ? -2.641 0.414 23.073 1.00 59.34 71 SER A C 1
ATOM 549 O O . SER A 1 71 ? -1.701 0.982 23.625 1.00 59.34 71 SER A O 1
ATOM 551 N N . VAL A 1 72 ? -2.855 0.604 21.770 1.00 66.00 72 VAL A N 1
ATOM 552 C CA . VAL A 1 72 ? -1.854 1.326 20.967 1.00 66.00 72 VAL A CA 1
ATOM 553 C C . VAL A 1 72 ? -2.094 2.837 21.022 1.00 66.00 72 VAL A C 1
ATOM 555 O O . VAL A 1 72 ? -3.031 3.351 20.410 1.00 66.00 72 VAL A O 1
ATOM 558 N N . LYS A 1 73 ? -1.219 3.573 21.721 1.00 69.38 73 LYS A N 1
ATOM 559 C CA . LYS A 1 73 ? -1.123 5.037 21.589 1.00 69.38 73 LYS A CA 1
ATOM 560 C C . LYS A 1 73 ? -0.693 5.359 20.151 1.00 69.38 73 LYS A C 1
ATOM 562 O O . LYS A 1 73 ? 0.348 4.887 19.714 1.00 69.38 73 LYS A O 1
ATOM 567 N N . LYS A 1 74 ? -1.494 6.156 19.429 1.00 80.38 74 LYS A N 1
ATOM 568 C CA . LYS A 1 74 ? -1.292 6.520 18.006 1.00 80.38 74 LYS A CA 1
ATOM 569 C C . LYS A 1 74 ? -1.212 5.296 17.066 1.00 80.38 74 LYS A C 1
ATOM 571 O O . LYS A 1 74 ? -0.178 5.045 16.450 1.00 80.38 74 LYS A O 1
ATOM 576 N N . PRO A 1 75 ? -2.313 4.539 16.903 1.00 83.12 75 PRO A N 1
ATOM 577 C CA . PRO A 1 75 ? -2.300 3.283 16.152 1.00 83.12 75 PRO A CA 1
ATOM 578 C C . PRO A 1 75 ? -1.947 3.469 14.671 1.00 83.12 75 PRO A C 1
ATOM 580 O O . PRO A 1 75 ? -1.336 2.585 14.082 1.00 83.12 75 PRO A O 1
ATOM 583 N N . PHE A 1 76 ? -2.271 4.625 14.084 1.00 86.69 76 PHE A N 1
ATOM 584 C CA . PHE A 1 76 ? -1.911 4.946 12.705 1.00 86.69 76 PHE A CA 1
ATOM 585 C C . PHE A 1 76 ? -0.391 5.031 12.501 1.00 86.69 76 PHE A C 1
ATOM 587 O O . PHE A 1 76 ? 0.139 4.333 11.639 1.00 86.69 76 PHE A O 1
ATOM 594 N N . ASP A 1 77 ? 0.303 5.845 13.302 1.00 87.25 77 ASP A N 1
ATOM 595 C CA . ASP A 1 77 ? 1.746 6.073 13.152 1.00 87.25 77 ASP A CA 1
ATOM 596 C C . ASP A 1 77 ? 2.524 4.770 13.366 1.00 87.25 77 ASP A C 1
ATOM 598 O O . ASP A 1 77 ? 3.341 4.388 12.530 1.00 87.25 77 ASP A O 1
ATOM 602 N N . VAL A 1 78 ? 2.166 4.018 14.414 1.00 87.25 78 VAL A N 1
ATOM 603 C CA . VAL A 1 78 ? 2.775 2.715 14.720 1.00 87.25 78 VAL A CA 1
ATOM 604 C C . VAL A 1 78 ? 2.551 1.710 13.588 1.00 87.25 78 VAL A C 1
ATOM 606 O O . VAL A 1 78 ? 3.478 0.993 13.212 1.00 87.25 78 VAL A O 1
ATOM 609 N N . CYS A 1 79 ? 1.343 1.654 13.011 1.00 88.81 79 CYS A N 1
ATOM 610 C CA . CYS A 1 79 ? 1.067 0.774 11.873 1.00 88.81 79 CYS A CA 1
ATOM 611 C C . CYS A 1 79 ? 1.913 1.139 10.658 1.00 88.81 79 CYS A C 1
ATOM 613 O O . CYS A 1 79 ? 2.445 0.249 9.997 1.00 88.81 79 CYS A O 1
ATOM 615 N N . VAL A 1 80 ? 2.019 2.431 10.345 1.00 90.50 80 VAL A N 1
ATOM 616 C CA . VAL A 1 80 ? 2.793 2.915 9.200 1.00 90.50 80 VAL A CA 1
ATOM 617 C C . VAL A 1 80 ? 4.272 2.591 9.386 1.00 90.50 80 VAL A C 1
ATOM 619 O O . VAL A 1 80 ? 4.874 2.024 8.478 1.00 90.50 80 VAL A O 1
ATOM 622 N N . GLU A 1 81 ? 4.847 2.893 10.549 1.00 90.62 81 GLU A N 1
ATOM 623 C CA . GLU A 1 81 ? 6.262 2.641 10.838 1.00 90.62 81 GLU A CA 1
ATOM 624 C C . GLU A 1 81 ? 6.605 1.151 10.786 1.00 90.62 81 GLU A C 1
ATOM 626 O O . GLU A 1 81 ? 7.523 0.768 10.058 1.00 90.62 81 GLU A O 1
ATOM 631 N N . ARG A 1 82 ? 5.825 0.299 11.466 1.00 90.00 82 ARG A N 1
ATOM 632 C CA . ARG A 1 82 ? 6.025 -1.160 11.437 1.00 90.00 82 ARG A CA 1
ATOM 633 C C . ARG A 1 82 ? 5.883 -1.724 10.029 1.00 90.00 82 ARG A C 1
ATOM 635 O O . ARG A 1 82 ? 6.713 -2.513 9.595 1.00 90.00 82 ARG A O 1
ATOM 642 N N . SER A 1 83 ? 4.877 -1.270 9.281 1.00 90.50 83 SER A N 1
ATOM 643 C CA . SER A 1 83 ? 4.688 -1.700 7.891 1.00 90.50 83 SER A CA 1
ATOM 644 C C . SER A 1 83 ? 5.883 -1.336 7.014 1.00 90.50 83 SER A C 1
ATOM 646 O O . SER A 1 83 ? 6.278 -2.124 6.164 1.00 90.50 83 SER A O 1
ATOM 648 N N . ILE A 1 84 ? 6.467 -0.146 7.192 1.00 90.44 84 ILE A N 1
ATOM 649 C CA . ILE A 1 84 ? 7.647 0.267 6.423 1.00 90.44 84 ILE A CA 1
ATOM 650 C C . ILE A 1 84 ? 8.851 -0.605 6.790 1.00 90.44 84 ILE A C 1
ATOM 652 O O . ILE A 1 84 ? 9.545 -1.054 5.883 1.00 90.44 84 ILE A O 1
ATOM 656 N N . GLN A 1 85 ? 9.088 -0.864 8.079 1.00 89.69 85 GLN A N 1
ATOM 657 C CA . GLN A 1 85 ? 10.201 -1.705 8.537 1.00 89.69 85 GLN A CA 1
ATOM 658 C C . GLN A 1 85 ? 10.138 -3.113 7.927 1.00 89.69 85 GLN A C 1
ATOM 660 O O . GLN A 1 85 ? 11.121 -3.568 7.344 1.00 89.69 85 GLN A O 1
ATOM 665 N N . GLU A 1 86 ? 8.965 -3.747 7.965 1.00 89.62 86 GLU A N 1
ATOM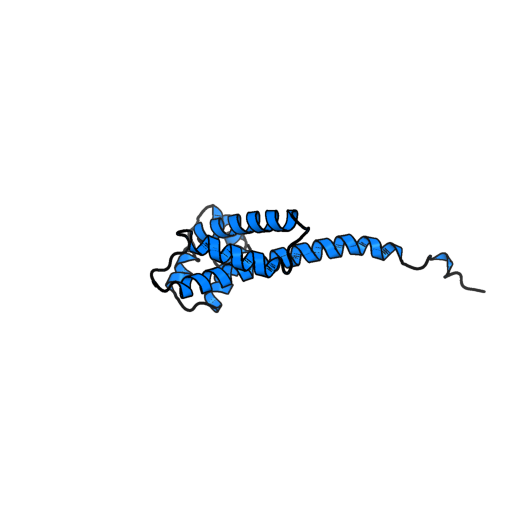 666 C CA . GLU A 1 86 ? 8.754 -5.075 7.375 1.00 89.62 86 GLU A CA 1
ATOM 667 C C . GLU A 1 86 ? 8.834 -5.062 5.842 1.00 89.62 86 GLU A C 1
ATOM 669 O O . GLU A 1 86 ? 9.396 -5.957 5.220 1.00 89.62 86 GLU A O 1
ATOM 674 N N . LEU A 1 87 ? 8.311 -4.031 5.176 1.00 87.50 87 LEU A N 1
ATOM 675 C CA . LEU A 1 87 ? 8.381 -3.969 3.713 1.00 87.50 87 LEU A CA 1
ATOM 676 C C . LEU A 1 87 ? 9.797 -3.698 3.195 1.00 87.50 87 LEU A C 1
ATOM 678 O O . LEU A 1 87 ? 10.112 -4.097 2.076 1.00 87.50 87 LEU A O 1
ATOM 682 N N . VAL A 1 88 ? 10.650 -3.035 3.981 1.00 86.75 88 VAL A N 1
ATOM 683 C CA . VAL A 1 88 ? 12.063 -2.827 3.634 1.00 86.75 88 VAL A CA 1
ATOM 684 C C . VAL A 1 88 ? 12.852 -4.136 3.718 1.00 86.75 88 VAL A C 1
ATOM 686 O O . VAL A 1 88 ? 13.714 -4.355 2.866 1.00 86.75 88 VAL A O 1
ATOM 689 N N . SER A 1 89 ? 12.563 -5.009 4.689 1.00 85.00 89 SER A N 1
ATOM 690 C CA . SER A 1 89 ? 13.258 -6.300 4.832 1.00 85.00 89 SER A CA 1
ATOM 691 C C . SER A 1 89 ? 12.888 -7.298 3.728 1.00 85.00 89 SER A C 1
ATOM 693 O O . SER A 1 89 ? 13.711 -8.119 3.329 1.00 85.00 89 SER A O 1
ATOM 695 N N . LEU A 1 90 ? 11.675 -7.200 3.180 1.00 84.81 90 LEU A N 1
ATOM 696 C CA . LEU A 1 90 ? 11.208 -8.050 2.086 1.00 84.81 90 LEU A CA 1
ATOM 697 C C . LEU A 1 90 ? 11.788 -7.608 0.731 1.00 84.81 90 LEU A C 1
ATOM 699 O O . LEU A 1 90 ? 11.871 -6.411 0.485 1.00 84.81 90 LEU A O 1
ATOM 703 N N . PRO A 1 91 ? 12.109 -8.514 -0.209 1.00 83.75 91 PRO A N 1
ATOM 704 C CA . PRO A 1 91 ? 12.582 -8.160 -1.552 1.00 83.75 91 PRO A CA 1
ATOM 705 C C . PRO A 1 91 ? 11.412 -7.797 -2.488 1.00 83.75 91 PRO A C 1
ATOM 707 O O . PRO A 1 91 ? 11.206 -8.419 -3.524 1.00 83.75 91 PRO A O 1
ATOM 710 N N . VAL A 1 92 ? 10.593 -6.814 -2.100 1.00 83.50 92 VAL A N 1
ATOM 711 C CA . VAL A 1 92 ? 9.430 -6.342 -2.876 1.00 83.50 92 VAL A CA 1
ATOM 712 C C . VAL A 1 92 ? 9.594 -4.880 -3.275 1.00 83.50 92 VAL A C 1
ATOM 714 O O . VAL A 1 92 ? 10.080 -4.071 -2.477 1.00 83.50 92 VAL A O 1
ATOM 717 N N . LEU A 1 93 ? 9.149 -4.519 -4.487 1.00 81.12 93 LEU A N 1
ATOM 718 C CA . LEU A 1 93 ? 9.227 -3.145 -5.011 1.00 81.12 93 LEU A CA 1
ATOM 719 C C . LEU A 1 93 ? 10.662 -2.575 -4.940 1.00 81.12 93 LEU A C 1
ATOM 721 O O . LEU A 1 93 ? 10.889 -1.464 -4.450 1.00 81.12 93 LEU A O 1
ATOM 725 N N . SER A 1 94 ? 11.646 -3.378 -5.348 1.00 78.81 94 SER A N 1
ATOM 726 C CA . SER A 1 94 ? 13.069 -3.031 -5.338 1.00 78.81 94 SER A CA 1
ATOM 727 C C . SER A 1 94 ? 13.456 -2.242 -6.589 1.00 78.81 94 SER A C 1
ATOM 729 O O . SER A 1 94 ? 13.435 -2.788 -7.687 1.00 78.81 94 SER A O 1
ATOM 731 N N . CYS A 1 95 ? 13.836 -0.976 -6.410 1.00 75.31 95 CYS A N 1
ATOM 732 C CA . CYS A 1 95 ? 14.356 -0.115 -7.475 1.00 75.31 95 CYS A CA 1
ATOM 733 C C . CYS A 1 95 ? 15.855 -0.368 -7.701 1.00 75.31 95 CYS A C 1
ATOM 735 O O . CYS A 1 95 ? 16.564 -0.638 -6.730 1.00 75.31 95 CYS A O 1
ATOM 737 N N . SER A 1 96 ? 16.349 -0.210 -8.935 1.00 71.81 96 SER A N 1
ATOM 738 C CA . SER A 1 96 ? 17.787 -0.258 -9.243 1.00 71.81 96 SER A CA 1
ATOM 739 C C . SER A 1 96 ? 18.586 0.861 -8.567 1.00 71.81 96 SER A C 1
ATOM 741 O O . SER A 1 96 ? 19.785 0.716 -8.332 1.00 71.81 96 SER A O 1
ATOM 743 N N . ILE A 1 97 ? 17.918 1.959 -8.189 1.00 72.94 97 ILE A N 1
ATOM 744 C CA . ILE A 1 97 ? 18.502 3.014 -7.363 1.00 72.94 97 ILE A CA 1
ATOM 745 C C . ILE A 1 97 ? 18.797 2.423 -5.978 1.00 72.94 97 ILE A C 1
ATOM 747 O O . ILE A 1 97 ? 17.920 2.334 -5.118 1.00 72.94 97 ILE A O 1
ATOM 751 N N . THR A 1 98 ? 20.062 2.073 -5.746 1.00 63.25 98 THR A N 1
ATOM 752 C CA . THR A 1 98 ? 20.619 1.440 -4.535 1.00 63.25 98 THR A CA 1
ATOM 753 C C . THR A 1 98 ? 20.565 2.314 -3.277 1.00 63.25 98 THR A C 1
ATOM 755 O O . THR A 1 98 ? 21.188 2.002 -2.263 1.00 63.25 98 THR A O 1
ATOM 758 N N . ASN A 1 99 ? 19.820 3.419 -3.302 1.00 72.31 99 ASN A N 1
ATOM 759 C CA . ASN A 1 99 ? 19.647 4.271 -2.142 1.00 72.31 99 ASN A CA 1
ATOM 760 C C . ASN A 1 99 ? 18.520 3.720 -1.255 1.00 72.31 99 ASN A C 1
ATOM 762 O O . ASN A 1 99 ? 17.333 3.820 -1.582 1.00 72.31 99 ASN A O 1
ATOM 766 N N . SER A 1 100 ? 18.898 3.157 -0.104 1.00 70.81 100 SER A N 1
ATOM 767 C CA . SER A 1 100 ? 17.948 2.588 0.862 1.00 70.81 100 SER A CA 1
ATOM 768 C C . SER A 1 100 ? 16.880 3.596 1.313 1.00 70.81 100 SER A C 1
ATOM 770 O O . SER A 1 100 ? 15.732 3.217 1.562 1.00 70.81 100 SER A O 1
ATOM 772 N N . ASP A 1 101 ? 17.210 4.890 1.336 1.00 81.38 101 ASP A N 1
ATOM 773 C CA . ASP A 1 101 ? 16.282 5.938 1.750 1.00 81.38 101 ASP A CA 1
ATOM 774 C C . ASP A 1 101 ? 15.247 6.250 0.670 1.00 81.38 101 ASP A C 1
ATOM 776 O O . ASP A 1 101 ? 14.085 6.511 0.986 1.00 81.38 101 ASP A O 1
ATOM 780 N N . HIS A 1 102 ? 15.609 6.108 -0.607 1.00 83.12 102 HIS A N 1
ATOM 781 C CA . HIS A 1 102 ? 14.662 6.251 -1.712 1.00 83.12 102 HIS A CA 1
ATOM 782 C C . HIS A 1 102 ? 13.530 5.222 -1.605 1.00 83.12 102 HIS A C 1
ATOM 784 O O . HIS A 1 102 ? 12.344 5.552 -1.706 1.00 83.12 102 HIS A O 1
ATOM 790 N N . ARG A 1 103 ? 13.895 3.970 -1.309 1.00 84.44 103 ARG A N 1
ATOM 791 C CA . ARG A 1 103 ? 12.938 2.879 -1.118 1.00 84.44 103 ARG A CA 1
ATOM 792 C C . ARG A 1 103 ? 12.045 3.106 0.102 1.00 84.44 103 ARG A C 1
ATOM 794 O O . ARG A 1 103 ? 10.833 2.913 0.011 1.00 84.44 103 ARG A O 1
ATOM 801 N N . LYS A 1 104 ? 12.602 3.579 1.222 1.00 87.94 104 LYS A N 1
ATOM 802 C CA . LYS A 1 104 ? 11.813 3.945 2.413 1.00 87.94 104 LYS A CA 1
ATOM 803 C C . LYS A 1 104 ? 10.798 5.045 2.111 1.00 87.94 104 LYS A C 1
ATOM 805 O O . LYS A 1 104 ? 9.655 4.945 2.551 1.00 87.94 104 LYS A O 1
ATOM 810 N N . VAL A 1 105 ? 11.180 6.072 1.346 1.00 88.56 105 VAL A N 1
ATOM 811 C CA . VAL A 1 105 ? 10.268 7.155 0.942 1.00 88.56 105 VAL A CA 1
ATOM 812 C C . VAL A 1 105 ? 9.126 6.613 0.083 1.00 88.56 105 VAL A C 1
ATOM 814 O O . VAL A 1 105 ? 7.965 6.928 0.349 1.00 88.56 105 VAL A O 1
ATOM 817 N N . LEU A 1 106 ? 9.427 5.746 -0.889 1.00 88.31 106 LEU A N 1
ATOM 818 C CA . LEU A 1 106 ? 8.417 5.083 -1.716 1.00 88.31 106 LEU A CA 1
ATOM 819 C C . LEU A 1 106 ? 7.419 4.286 -0.875 1.00 88.31 106 LEU A C 1
ATOM 821 O O . LEU A 1 106 ? 6.206 4.497 -0.969 1.00 88.31 106 LEU A O 1
ATOM 825 N N . LEU A 1 107 ? 7.930 3.410 -0.012 1.00 89.94 107 LEU A N 1
ATOM 826 C CA . LEU A 1 107 ? 7.104 2.582 0.857 1.00 89.94 107 LEU A CA 1
ATOM 827 C C . LEU A 1 107 ? 6.274 3.435 1.814 1.00 89.94 107 LEU A C 1
ATOM 829 O O . LEU A 1 107 ? 5.091 3.159 1.982 1.00 89.94 107 LEU A O 1
ATOM 833 N N . LYS A 1 108 ? 6.835 4.519 2.362 1.00 91.38 108 LYS A N 1
ATOM 834 C CA . LYS A 1 108 ? 6.108 5.474 3.208 1.00 91.38 108 LYS A CA 1
ATOM 835 C C . LYS A 1 108 ? 4.938 6.119 2.474 1.00 91.38 108 LYS A C 1
ATOM 837 O O . LYS A 1 108 ? 3.851 6.228 3.035 1.00 91.38 108 LYS A O 1
ATOM 842 N N . VAL A 1 109 ? 5.126 6.530 1.220 1.00 90.69 109 VAL A N 1
ATOM 843 C CA . VAL A 1 109 ? 4.039 7.100 0.411 1.00 90.69 109 VAL A CA 1
ATOM 844 C C . VAL A 1 109 ? 2.941 6.062 0.173 1.00 90.69 109 VAL A C 1
ATOM 846 O O . VAL A 1 109 ? 1.762 6.391 0.310 1.00 90.69 109 VAL A O 1
ATOM 849 N N . ILE A 1 110 ? 3.301 4.818 -0.144 1.00 90.56 110 ILE A N 1
ATOM 850 C CA . ILE A 1 110 ? 2.338 3.733 -0.374 1.00 90.56 110 ILE A CA 1
ATOM 851 C C . ILE A 1 110 ? 1.558 3.416 0.908 1.00 90.56 110 ILE A C 1
ATOM 853 O O . ILE A 1 110 ? 0.325 3.443 0.900 1.00 90.56 110 ILE A O 1
ATOM 857 N N . THR A 1 111 ? 2.260 3.158 2.015 1.00 91.75 111 THR A N 1
ATOM 858 C CA . THR A 1 111 ? 1.648 2.757 3.288 1.00 91.75 111 THR A CA 1
ATOM 859 C C . THR A 1 111 ? 0.778 3.867 3.855 1.00 91.75 111 THR A C 1
ATOM 861 O O . THR A 1 111 ? -0.368 3.607 4.204 1.00 91.75 111 THR A O 1
ATOM 864 N N . GLN A 1 112 ? 1.240 5.120 3.873 1.00 91.88 112 GLN A N 1
ATOM 865 C CA . GLN A 1 112 ? 0.438 6.233 4.387 1.00 91.88 112 GLN A CA 1
ATOM 866 C C . GLN A 1 112 ? -0.834 6.460 3.567 1.00 91.88 112 GLN A C 1
ATOM 868 O O . GLN A 1 112 ? -1.908 6.621 4.146 1.00 91.88 112 GLN A O 1
ATOM 873 N N . ASN A 1 113 ? -0.741 6.458 2.232 1.00 90.56 113 ASN A N 1
ATOM 874 C CA . ASN A 1 113 ? -1.913 6.682 1.382 1.00 90.56 113 ASN A CA 1
ATOM 875 C C . ASN A 1 113 ? -2.910 5.521 1.426 1.00 90.56 113 ASN A C 1
ATOM 877 O O . ASN A 1 113 ? -4.094 5.743 1.182 1.00 90.56 113 ASN A O 1
ATOM 881 N N . PHE A 1 114 ? -2.459 4.304 1.740 1.00 91.19 114 PHE A N 1
ATOM 882 C CA . PHE A 1 114 ? -3.342 3.150 1.862 1.00 91.19 114 PHE A CA 1
ATOM 883 C C . PHE A 1 114 ? -3.946 2.991 3.263 1.00 91.19 114 PHE A C 1
ATOM 885 O O . PHE A 1 114 ? -5.148 2.784 3.393 1.00 91.19 114 PHE A O 1
ATOM 892 N N . ILE A 1 115 ? -3.138 3.117 4.317 1.00 90.81 115 ILE A N 1
ATOM 893 C CA . ILE A 1 115 ? -3.566 2.900 5.706 1.00 90.81 115 ILE A CA 1
ATOM 894 C C . ILE A 1 115 ? -4.483 4.036 6.179 1.00 90.81 115 ILE A C 1
ATOM 896 O O . ILE A 1 115 ? -5.469 3.785 6.870 1.00 90.81 115 ILE A O 1
ATOM 900 N N . LYS A 1 116 ? -4.211 5.286 5.780 1.00 90.81 116 LYS A N 1
ATOM 901 C CA . LYS A 1 116 ? -4.993 6.456 6.213 1.00 90.81 116 LYS A CA 1
ATOM 902 C C . LYS A 1 116 ? -6.499 6.324 5.929 1.00 90.81 116 LYS A C 1
ATOM 904 O O . LYS A 1 116 ? -7.270 6.497 6.872 1.00 90.81 116 LYS A O 1
ATOM 909 N N . PRO A 1 117 ? -6.954 6.007 4.699 1.00 90.12 117 PRO A N 1
ATOM 910 C CA . PRO A 1 117 ? -8.380 5.831 4.439 1.00 90.12 117 PRO A CA 1
ATOM 911 C C . PRO A 1 117 ? -8.983 4.629 5.179 1.00 90.12 117 PRO A C 1
ATOM 913 O O . PRO A 1 117 ? -10.146 4.699 5.557 1.00 90.12 117 PRO A O 1
ATOM 916 N N . LEU A 1 118 ? -8.224 3.558 5.450 1.00 88.81 118 LEU A N 1
ATOM 917 C CA . LEU A 1 118 ? -8.730 2.425 6.239 1.00 88.81 118 LEU A CA 1
ATOM 918 C C . LEU A 1 118 ? -9.057 2.842 7.677 1.00 88.81 118 LEU A C 1
ATOM 920 O O . LEU A 1 118 ? -10.145 2.556 8.171 1.00 88.81 118 LEU A O 1
ATOM 924 N N . PHE A 1 119 ? -8.148 3.576 8.321 1.00 87.38 119 PHE A N 1
ATOM 925 C CA . PHE A 1 119 ? -8.370 4.107 9.666 1.00 87.38 119 PHE A CA 1
ATOM 926 C C . PHE A 1 119 ? -9.496 5.145 9.704 1.00 87.38 119 PHE A C 1
ATOM 928 O O . PHE A 1 119 ? -10.309 5.119 10.626 1.00 87.38 119 PHE A O 1
ATOM 935 N N . ALA A 1 120 ? -9.572 6.027 8.702 1.00 87.75 120 ALA A N 1
ATOM 936 C CA . ALA A 1 120 ? -10.647 7.011 8.598 1.00 87.75 120 ALA A CA 1
ATOM 937 C C . ALA A 1 120 ? -12.020 6.333 8.465 1.00 87.75 120 ALA A C 1
ATOM 939 O O . ALA A 1 120 ? -12.929 6.645 9.231 1.00 87.75 120 ALA A O 1
ATOM 940 N N . ASN A 1 121 ? -12.144 5.349 7.569 1.00 88.00 121 ASN A N 1
ATOM 941 C CA . ASN A 1 121 ? -13.382 4.595 7.373 1.00 88.00 121 ASN A CA 1
ATOM 942 C C . ASN A 1 121 ? -13.772 3.805 8.628 1.00 88.00 121 ASN A C 1
ATOM 944 O O . ASN A 1 121 ? -14.944 3.762 8.993 1.00 88.00 121 ASN A O 1
ATOM 948 N N . TYR A 1 122 ? -12.798 3.204 9.316 1.00 85.81 122 TYR A N 1
ATOM 949 C CA . TYR A 1 122 ? -13.044 2.493 10.568 1.00 85.81 122 TYR A CA 1
ATOM 950 C C . TYR A 1 122 ? -13.552 3.429 11.677 1.00 85.81 122 TYR A C 1
ATOM 952 O O . TYR A 1 122 ? -14.540 3.127 12.347 1.00 85.81 122 TYR A O 1
ATOM 960 N N . ALA A 1 123 ? -12.906 4.585 11.855 1.00 84.38 123 ALA A N 1
ATOM 961 C CA . ALA A 1 123 ? -13.312 5.590 12.836 1.00 84.38 123 ALA A CA 1
ATOM 962 C C . ALA A 1 123 ? -14.700 6.173 12.526 1.00 84.38 123 ALA A C 1
ATOM 964 O O . ALA A 1 123 ? -15.513 6.360 13.436 1.00 84.38 123 ALA A O 1
ATOM 965 N N . GLN A 1 124 ? -14.987 6.418 11.245 1.00 84.56 124 GLN A N 1
ATOM 966 C CA . GLN A 1 124 ? -16.298 6.863 10.788 1.00 84.56 124 GLN A CA 1
ATOM 967 C C . GLN A 1 124 ? -17.369 5.809 11.079 1.00 84.56 124 GLN A C 1
ATOM 969 O O . GLN A 1 124 ? -18.359 6.133 11.723 1.00 84.56 124 GLN A O 1
ATOM 974 N N . GLY A 1 125 ? -17.126 4.536 10.749 1.00 82.69 125 GLY A N 1
ATOM 975 C CA . GLY A 1 125 ? -18.058 3.450 11.063 1.00 82.69 125 GLY A CA 1
ATOM 976 C C . GLY A 1 125 ? -18.368 3.333 12.561 1.00 82.69 125 GLY A C 1
ATOM 977 O O . GLY A 1 125 ? -19.519 3.134 12.941 1.00 82.69 125 GLY A O 1
ATOM 978 N N . LYS A 1 126 ? -17.373 3.536 13.437 1.00 79.94 126 LYS A N 1
ATOM 979 C CA . LYS A 1 126 ? -17.596 3.598 14.894 1.00 79.94 126 LYS A CA 1
ATOM 980 C C . LYS A 1 126 ? -18.410 4.823 15.318 1.00 79.94 126 LYS A C 1
ATOM 982 O O . LYS A 1 126 ? -19.254 4.714 16.201 1.00 79.94 126 LYS A O 1
ATOM 987 N N . THR A 1 127 ? -18.177 5.974 14.693 1.00 78.31 127 THR A N 1
ATOM 988 C CA . THR A 1 127 ? -18.930 7.205 14.971 1.00 78.31 127 THR A CA 1
ATOM 989 C C . THR A 1 127 ? -20.386 7.075 14.527 1.00 78.31 127 THR A C 1
ATOM 991 O O . THR A 1 127 ? -21.278 7.489 15.262 1.00 78.31 127 THR A O 1
ATOM 994 N N . ASP A 1 128 ? -20.633 6.453 13.376 1.00 78.56 128 ASP A N 1
ATOM 995 C CA . ASP A 1 128 ? -21.976 6.220 12.844 1.00 78.56 128 ASP A CA 1
ATOM 996 C C . ASP A 1 128 ? -22.761 5.235 13.724 1.00 78.56 128 ASP A C 1
ATOM 998 O O . ASP A 1 128 ? -23.904 5.522 14.080 1.00 78.56 128 ASP A O 1
ATOM 1002 N N . MET A 1 129 ? -22.128 4.144 14.182 1.00 74.69 129 MET A N 1
ATOM 1003 C CA . MET A 1 129 ? -22.721 3.230 15.174 1.00 74.69 129 MET A CA 1
ATOM 1004 C C . MET A 1 129 ? -23.045 3.924 16.504 1.00 74.69 129 MET A C 1
ATOM 1006 O O . MET A 1 129 ? -24.084 3.667 17.099 1.00 74.69 129 MET A O 1
ATOM 1010 N N . ASN A 1 130 ? -22.189 4.831 16.974 1.00 69.25 130 ASN A N 1
ATOM 1011 C CA . ASN A 1 130 ? -22.446 5.563 18.219 1.00 69.25 130 ASN A CA 1
ATOM 1012 C C . ASN A 1 130 ? -23.456 6.712 18.026 1.00 69.25 130 ASN A C 1
ATOM 1014 O O . ASN A 1 130 ? -24.036 7.212 18.988 1.00 69.25 130 ASN A O 1
ATOM 1018 N N . ASN A 1 131 ? -23.686 7.166 16.791 1.00 64.50 131 ASN A N 1
ATOM 1019 C CA . ASN A 1 131 ? -24.656 8.220 16.498 1.00 64.50 131 ASN A CA 1
ATOM 1020 C C . ASN A 1 131 ? -26.107 7.722 16.563 1.00 64.50 131 ASN A C 1
ATOM 1022 O O . ASN A 1 131 ? -26.983 8.527 16.882 1.00 64.50 131 ASN A O 1
ATOM 1026 N N . THR A 1 132 ? -26.388 6.432 16.337 1.00 58.28 132 THR A N 1
ATOM 1027 C CA . THR A 1 132 ? -27.747 5.889 16.532 1.00 58.28 132 THR A CA 1
ATOM 1028 C C . THR A 1 132 ? -28.223 6.024 17.980 1.00 58.28 132 THR A C 1
ATOM 1030 O O . THR A 1 132 ? -29.400 6.292 18.207 1.00 58.28 132 THR A O 1
ATOM 1033 N N . GLU A 1 133 ? -27.316 5.975 18.962 1.00 55.53 133 GLU A N 1
ATOM 1034 C CA . GLU A 1 133 ? -27.649 6.220 20.374 1.00 55.53 133 GLU A CA 1
ATOM 1035 C C . GLU A 1 133 ? -28.047 7.683 20.645 1.00 55.53 133 GLU A C 1
ATOM 1037 O O . GLU A 1 133 ? -28.866 7.962 21.522 1.00 55.53 133 GLU A O 1
ATOM 1042 N N . LYS A 1 134 ? -27.549 8.646 19.856 1.00 52.72 134 LYS A N 1
ATOM 1043 C CA . LYS A 1 134 ? -27.840 10.078 20.059 1.00 52.72 134 LYS A CA 1
ATOM 1044 C C . LYS A 1 134 ? -29.245 10.493 19.618 1.00 52.72 134 LYS A C 1
ATOM 1046 O O . LYS A 1 134 ? -29.750 11.510 20.092 1.00 52.72 134 LYS A O 1
ATOM 1051 N N . PHE A 1 135 ? -29.915 9.721 18.757 1.00 53.62 135 PHE A N 1
ATOM 1052 C CA . PHE A 1 135 ? -31.302 10.010 18.362 1.00 53.62 135 PHE A CA 1
ATOM 1053 C C . PHE A 1 135 ? -32.312 9.798 19.501 1.00 53.62 135 PHE A C 1
ATOM 1055 O O . PHE A 1 135 ? -33.384 10.406 19.472 1.00 53.62 135 PHE A O 1
ATOM 1062 N N . PHE A 1 136 ? -31.955 9.033 20.537 1.00 54.00 136 PHE A N 1
ATOM 1063 C CA . PHE A 1 136 ? -32.796 8.819 21.719 1.00 54.00 136 PHE A CA 1
ATOM 1064 C C . PHE A 1 136 ? -32.825 10.011 22.691 1.00 54.00 136 PHE A C 1
ATOM 1066 O O . PHE A 1 136 ? -33.671 10.051 23.577 1.00 54.00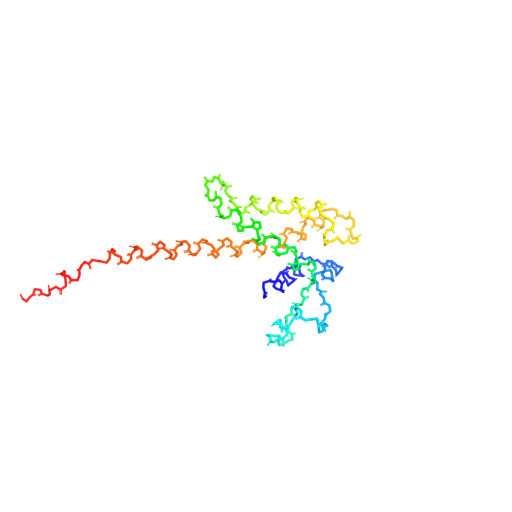 136 PHE A O 1
ATOM 1073 N N . GLN A 1 137 ? -31.965 11.023 22.511 1.00 54.91 137 GLN A N 1
ATOM 1074 C CA . GLN A 1 137 ? -31.965 12.246 23.331 1.00 54.91 137 GLN A CA 1
ATOM 1075 C C . GLN A 1 137 ? -32.837 13.380 22.759 1.00 54.91 137 GLN A C 1
ATOM 1077 O O . GLN A 1 137 ? -32.762 14.526 23.209 1.00 54.91 137 GLN A O 1
ATOM 1082 N N . ARG A 1 138 ? -33.693 13.104 21.765 1.00 57.47 138 ARG A N 1
ATOM 1083 C CA . ARG A 1 138 ? -34.712 14.076 21.343 1.00 57.47 138 ARG A CA 1
ATOM 1084 C C . ARG A 1 138 ? -35.752 14.217 22.456 1.00 57.47 138 ARG A C 1
ATOM 1086 O O . ARG A 1 138 ? -36.312 13.225 22.911 1.00 57.47 138 ARG A O 1
ATOM 1093 N N . LYS A 1 139 ? -36.008 15.461 22.891 1.00 59.78 139 LYS A N 1
ATOM 1094 C CA . LYS A 1 139 ? -37.047 15.780 23.887 1.00 59.78 139 LYS A CA 1
ATOM 1095 C C . LYS A 1 139 ? -38.357 15.058 23.521 1.00 59.78 139 LYS A C 1
ATOM 1097 O O . LYS A 1 139 ? -38.734 15.100 22.347 1.00 59.78 139 LYS A O 1
ATOM 1102 N N . PRO A 1 140 ? -39.065 14.447 24.489 1.00 60.44 140 PRO A N 1
ATOM 1103 C CA . PRO A 1 140 ? -40.327 13.777 24.211 1.00 60.44 140 PRO A CA 1
ATOM 1104 C C . PRO A 1 140 ? -41.312 14.751 23.553 1.00 60.44 140 PRO A C 1
ATOM 1106 O O . PRO A 1 140 ? -41.449 15.903 23.976 1.00 60.44 140 PRO A O 1
ATOM 1109 N N . LEU A 1 141 ? -42.010 14.270 22.520 1.00 57.03 141 LEU A N 1
ATOM 1110 C CA . LEU A 1 141 ? -43.040 15.013 21.780 1.00 57.03 141 LEU A CA 1
ATOM 1111 C C . LEU A 1 141 ? -44.171 15.537 22.688 1.00 57.03 141 LEU A C 1
ATOM 1113 O O . LEU A 1 141 ? -44.869 16.472 22.305 1.00 57.03 141 LEU A O 1
ATOM 1117 N N . SER A 1 142 ? -44.306 15.012 23.912 1.00 57.25 142 SER A N 1
ATOM 1118 C CA . SER A 1 142 ? -45.317 15.429 24.891 1.00 57.25 142 SER A CA 1
ATOM 1119 C C . SER A 1 142 ? -45.181 16.876 25.383 1.00 57.25 142 SER A C 1
ATOM 1121 O O . SER A 1 142 ? -46.133 17.415 25.936 1.00 57.25 142 SER A O 1
ATOM 1123 N N . ARG A 1 143 ? -44.040 17.550 25.161 1.00 52.41 143 ARG A N 1
ATOM 1124 C CA . ARG A 1 143 ? -43.875 18.984 25.486 1.00 52.41 143 ARG A CA 1
ATOM 1125 C C . ARG A 1 143 ? -44.268 19.943 24.350 1.00 52.41 143 ARG A C 1
ATOM 1127 O O . ARG A 1 143 ? -44.050 21.142 24.487 1.00 52.41 143 ARG A O 1
ATOM 1134 N N . LYS A 1 144 ? -44.845 19.444 23.248 1.00 52.41 144 LYS A N 1
ATOM 1135 C CA . LYS A 1 144 ? -45.437 20.256 22.164 1.00 52.41 144 LYS A CA 1
ATOM 1136 C C . LYS A 1 144 ? -46.974 20.312 22.218 1.00 52.41 144 LYS A C 1
ATOM 1138 O O . LYS A 1 144 ? -47.609 20.495 21.186 1.00 52.41 144 LYS A O 1
ATOM 1143 N N . ILE A 1 145 ? -47.588 20.164 23.391 1.00 54.56 145 ILE A N 1
ATOM 1144 C CA . ILE A 1 145 ? -49.004 20.521 23.545 1.00 54.56 145 ILE A CA 1
ATOM 1145 C C . ILE A 1 145 ? -49.056 22.039 23.738 1.00 54.56 145 ILE A C 1
ATOM 1147 O O . ILE A 1 145 ? -48.590 22.559 24.753 1.00 54.56 145 ILE A O 1
ATOM 1151 N N . LEU A 1 146 ? -49.550 22.740 22.714 1.00 50.91 146 LEU A N 1
ATOM 1152 C CA . LEU A 1 146 ? -49.967 24.13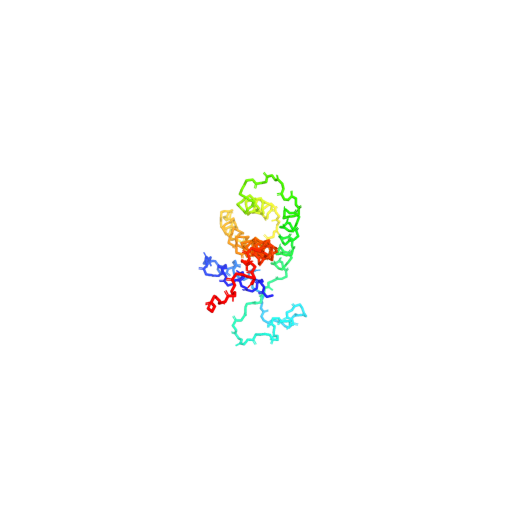8 22.790 1.00 50.91 146 LEU A CA 1
ATOM 1153 C C . LEU A 1 146 ? -50.886 24.301 24.006 1.00 50.91 146 LEU A C 1
ATOM 1155 O O . LEU A 1 146 ? -51.918 23.639 24.085 1.00 50.91 146 LEU A O 1
ATOM 1159 N N . LYS A 1 147 ? -50.507 25.164 24.952 1.00 47.59 147 LYS A N 1
ATOM 1160 C CA . LYS A 1 147 ? -51.477 25.705 25.904 1.00 47.59 147 LYS A CA 1
ATOM 1161 C C . LYS A 1 147 ? -52.428 26.587 25.089 1.00 47.59 147 LYS A C 1
ATOM 1163 O O . LYS A 1 147 ? -51.971 27.592 24.546 1.00 47.59 147 LYS A O 1
ATOM 1168 N N . LEU A 1 148 ? -53.670 26.128 24.934 1.00 41.84 148 LEU A N 1
ATOM 1169 C CA . LEU A 1 148 ? -54.814 26.959 24.552 1.00 41.84 148 LEU A CA 1
ATOM 1170 C C . LEU A 1 148 ? -55.129 27.933 25.689 1.00 41.84 148 LEU A C 1
ATOM 1172 O O . LEU A 1 148 ? -54.972 27.513 26.861 1.00 41.84 148 LEU A O 1
#

Organism: Rhipicephalus microplus (NCBI:txid6941)

Radius of gyration: 21.62 Å; chains: 1; bounding box: 75×38×47 Å